Protein AF-A0A7X3A667-F1 (afdb_monomer)

Solvent-accessible surface area (backbone atoms only — not comparable to full-atom values): 5043 Å² total; per-residue (Å²): 137,80,81,80,57,81,89,58,50,42,67,39,61,56,94,85,37,51,32,59,33,65,82,84,81,48,83,60,48,49,62,18,53,24,27,36,80,92,50,42,19,32,30,36,32,71,79,89,85,54,80,44,79,45,75,34,54,70,38,81,39,70,42,94,94,45,63,50,86,95,61,82,85,87,86,86,83,85,133

Sequence (79 aa):
MTFPEDSQYFPVLLNGTPLTDPDRDESPDEVDIVGSTQFPAAYYAYDGTNVYFRLRLNSDPAFKTGFSNFSWGGIVRYE

Secondary structure (DSSP, 8-state):
-PPPPGGG-EE-EETTEE--B-SSSSSSTTT-B-B-SSS-SEEEEE-SS-EEEEE-BSS--EETTEEPTT---------

Radius of gyration: 13.7 Å; Cα contacts (8 Å, |Δi|>4): 126; chains: 1; bounding box: 35×28×36 Å

pLDDT: mean 88.52, std 11.42, range [54.56, 97.75]

Mean predicted aligned error: 5.03 Å

Structure (mmCIF, N/CA/C/O backbone):
data_AF-A0A7X3A667-F1
#
_entry.id   AF-A0A7X3A667-F1
#
loop_
_atom_site.group_PDB
_atom_site.id
_atom_site.type_symbol
_atom_site.label_atom_id
_atom_site.label_alt_id
_atom_site.label_comp_id
_atom_site.label_asym_id
_atom_site.label_entity_id
_atom_site.label_seq_id
_atom_site.pdbx_PDB_ins_code
_atom_site.Cartn_x
_atom_site.Cartn_y
_atom_site.Cartn_z
_atom_site.occupancy
_atom_site.B_iso_or_equiv
_atom_site.auth_seq_id
_atom_site.auth_comp_id
_atom_site.auth_asym_id
_atom_site.auth_atom_id
_atom_site.pdbx_PDB_model_num
ATOM 1 N N . MET A 1 1 ? -20.374 -8.514 -4.921 1.00 61.75 1 MET A N 1
ATOM 2 C CA . MET A 1 1 ? -19.648 -7.690 -3.936 1.00 61.75 1 MET A CA 1
ATOM 3 C C . MET A 1 1 ? -18.935 -6.596 -4.695 1.00 61.75 1 MET A C 1
ATOM 5 O O . MET A 1 1 ? -18.397 -6.891 -5.756 1.00 61.75 1 MET A O 1
ATOM 9 N N . THR A 1 2 ? -19.005 -5.364 -4.208 1.00 85.56 2 THR A N 1
ATOM 10 C CA . THR A 1 2 ? -18.348 -4.207 -4.829 1.00 85.56 2 THR A CA 1
ATOM 11 C C . THR A 1 2 ? -17.013 -4.006 -4.124 1.00 85.56 2 THR A C 1
ATOM 13 O O . THR A 1 2 ? -16.974 -4.078 -2.899 1.00 85.56 2 THR A O 1
ATOM 16 N N . PHE A 1 3 ? -15.928 -3.812 -4.877 1.00 88.75 3 PHE A N 1
ATOM 17 C CA . PHE A 1 3 ? -14.646 -3.423 -4.284 1.00 88.75 3 PHE A CA 1
ATOM 18 C C . PHE A 1 3 ? -14.805 -2.105 -3.501 1.00 88.75 3 PHE A C 1
ATOM 20 O O . PHE A 1 3 ? -15.632 -1.285 -3.903 1.00 88.75 3 PHE A O 1
ATOM 27 N N . PRO A 1 4 ? -14.049 -1.889 -2.409 1.00 93.75 4 PRO A N 1
ATOM 28 C CA . PRO A 1 4 ? -14.141 -0.649 -1.649 1.00 93.75 4 PRO A CA 1
ATOM 29 C C . PRO A 1 4 ? -13.759 0.571 -2.493 1.00 93.75 4 PRO A C 1
ATOM 31 O O . PRO A 1 4 ? -12.810 0.523 -3.278 1.00 93.75 4 PRO A O 1
ATOM 34 N N . GLU A 1 5 ? -14.473 1.671 -2.283 1.00 94.44 5 GLU A N 1
ATOM 35 C CA . GLU A 1 5 ? -14.120 2.985 -2.819 1.00 94.44 5 GLU A CA 1
ATOM 36 C C . GLU A 1 5 ? -12.840 3.513 -2.156 1.00 94.44 5 GLU A C 1
ATOM 38 O O . GLU A 1 5 ? -12.510 3.149 -1.024 1.00 94.44 5 GLU A O 1
ATOM 43 N N . ASP A 1 6 ? -12.148 4.446 -2.813 1.00 92.50 6 ASP A N 1
ATOM 44 C CA . ASP A 1 6 ? -10.902 5.034 -2.298 1.00 92.50 6 ASP A CA 1
ATOM 45 C C . ASP A 1 6 ? -11.051 5.637 -0.889 1.00 92.50 6 ASP A C 1
ATOM 47 O O . ASP A 1 6 ? -10.130 5.557 -0.078 1.00 92.50 6 ASP A O 1
ATOM 51 N N . SER A 1 7 ? -12.222 6.191 -0.562 1.00 95.12 7 SER A N 1
ATOM 52 C CA . SER A 1 7 ? -12.519 6.785 0.749 1.00 95.12 7 SER A CA 1
ATOM 53 C C . SER A 1 7 ? -12.690 5.769 1.883 1.00 95.12 7 SER A C 1
ATOM 55 O O . SER A 1 7 ? -12.731 6.161 3.049 1.00 95.12 7 SER A O 1
ATOM 57 N N . GLN A 1 8 ? -12.804 4.478 1.565 1.00 95.56 8 GLN A N 1
ATOM 58 C CA . GLN A 1 8 ? -12.963 3.398 2.544 1.00 95.56 8 GLN A CA 1
ATOM 59 C C . GLN A 1 8 ? -11.624 2.789 2.974 1.00 95.56 8 GLN A C 1
ATOM 61 O O . GLN A 1 8 ? -11.596 1.934 3.861 1.00 95.56 8 GLN A O 1
ATOM 66 N N . TYR A 1 9 ? -10.523 3.212 2.351 1.00 96.62 9 TYR A N 1
ATOM 67 C CA . TYR A 1 9 ? -9.182 2.766 2.695 1.00 96.62 9 TYR A CA 1
ATOM 68 C C . TYR A 1 9 ? -8.581 3.623 3.807 1.00 96.62 9 TYR A C 1
ATOM 70 O O . TYR A 1 9 ? -8.494 4.847 3.710 1.00 96.62 9 TYR A O 1
ATOM 78 N N . PHE A 1 10 ? -8.094 2.952 4.845 1.00 97.25 10 PHE A N 1
ATOM 79 C CA . PHE A 1 10 ? -7.342 3.557 5.937 1.00 97.25 10 PHE A CA 1
ATOM 80 C C . PHE A 1 10 ? -5.858 3.230 5.785 1.00 97.25 10 PHE A C 1
ATOM 82 O O . PHE A 1 10 ? -5.521 2.104 5.409 1.00 97.25 10 PHE A O 1
ATOM 89 N N . PRO A 1 11 ? -4.948 4.173 6.077 1.00 97.62 11 PRO A N 1
ATOM 90 C CA . PRO A 1 11 ? -3.524 3.889 6.024 1.00 97.62 11 PRO A CA 1
ATOM 91 C C . PRO A 1 11 ? -3.141 2.871 7.100 1.00 97.62 11 PRO A C 1
ATOM 93 O O . PRO A 1 11 ? -3.627 2.926 8.234 1.00 97.62 11 PRO A O 1
ATOM 96 N N . VAL A 1 12 ? -2.234 1.960 6.758 1.00 96.94 12 VAL A N 1
ATOM 97 C CA . VAL A 1 12 ? -1.563 1.125 7.758 1.00 96.94 12 VAL A CA 1
ATOM 98 C C . VAL A 1 12 ? -0.654 2.030 8.580 1.00 96.94 12 VAL A C 1
ATOM 100 O O . VAL A 1 12 ? 0.097 2.833 8.025 1.00 96.94 12 VAL A O 1
ATOM 103 N N . LEU A 1 13 ? -0.737 1.915 9.904 1.00 97.06 13 LEU A N 1
ATOM 104 C CA . LEU A 1 13 ? 0.056 2.721 10.824 1.00 97.06 13 LEU A CA 1
ATOM 105 C C . LEU A 1 13 ? 1.113 1.858 11.513 1.00 97.06 13 LEU A C 1
ATOM 107 O O . LEU A 1 13 ? 0.798 0.797 12.050 1.00 97.06 13 LEU A O 1
ATOM 111 N N . LEU A 1 14 ? 2.341 2.361 11.573 1.00 93.56 14 LEU A N 1
ATOM 112 C CA . LEU A 1 14 ? 3.408 1.866 12.433 1.00 93.56 14 LEU A CA 1
ATOM 113 C C . LEU A 1 14 ? 3.590 2.865 13.582 1.00 93.56 14 LEU A C 1
ATOM 115 O O . LEU A 1 14 ? 3.935 4.024 13.359 1.00 93.56 14 LEU A O 1
ATOM 119 N N . ASN A 1 15 ? 3.317 2.438 14.819 1.00 94.88 15 ASN A N 1
ATOM 120 C CA . ASN A 1 15 ? 3.386 3.295 16.013 1.00 94.88 15 ASN A CA 1
ATOM 121 C C . ASN A 1 15 ? 2.584 4.611 15.881 1.00 94.88 15 ASN A C 1
ATOM 123 O O . ASN A 1 15 ? 3.029 5.673 16.310 1.00 94.88 15 ASN A O 1
ATOM 127 N N . GLY A 1 16 ? 1.407 4.550 15.249 1.00 96.06 16 GLY A N 1
ATOM 128 C CA . GLY A 1 16 ? 0.528 5.710 15.040 1.00 96.06 16 GLY A CA 1
ATOM 129 C C . GLY A 1 16 ? 0.926 6.634 13.881 1.00 96.06 16 GLY A C 1
ATOM 130 O O . GLY A 1 16 ? 0.208 7.590 13.607 1.00 96.06 16 GLY A O 1
ATOM 131 N N . THR A 1 17 ? 2.023 6.345 13.178 1.00 96.38 17 THR A N 1
ATOM 132 C CA . THR A 1 17 ? 2.462 7.089 11.987 1.00 96.38 17 THR A CA 1
ATOM 133 C C . THR A 1 17 ? 2.175 6.257 10.739 1.00 96.38 17 THR A C 1
ATOM 135 O O . THR A 1 17 ? 2.338 5.039 10.800 1.00 96.38 17 THR A O 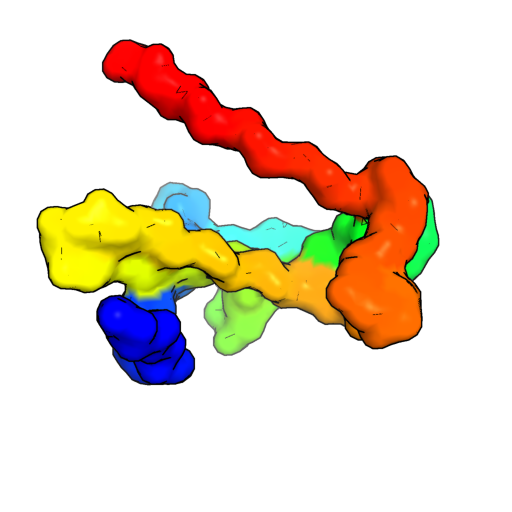1
ATOM 138 N N . PRO A 1 18 ? 1.738 6.847 9.612 1.00 97.62 18 PRO A N 1
ATOM 139 C CA . PRO A 1 18 ? 1.522 6.074 8.396 1.00 97.62 18 PRO A CA 1
ATOM 140 C C . PRO A 1 18 ? 2.780 5.332 7.946 1.00 97.62 18 PRO A C 1
ATOM 142 O O . PRO A 1 18 ? 3.875 5.886 8.015 1.00 97.62 18 PRO A O 1
ATOM 145 N N . LEU A 1 19 ? 2.611 4.088 7.495 1.00 97.44 19 LEU A N 1
ATOM 146 C CA . LEU A 1 19 ? 3.700 3.274 6.970 1.00 97.44 19 LEU A CA 1
ATOM 147 C C . LEU A 1 19 ? 4.285 3.940 5.719 1.00 97.44 19 LEU A C 1
ATOM 149 O O . LEU A 1 19 ? 3.550 4.322 4.804 1.00 97.44 19 LEU A O 1
ATOM 153 N N . THR A 1 20 ? 5.604 4.065 5.692 1.00 97.69 20 THR A N 1
ATOM 154 C CA . THR A 1 20 ? 6.376 4.651 4.596 1.00 97.69 20 THR A CA 1
ATOM 155 C C . THR A 1 20 ? 7.427 3.665 4.135 1.00 97.69 20 THR A C 1
ATOM 157 O O . THR A 1 20 ? 7.883 2.863 4.948 1.00 97.69 20 THR A O 1
ATOM 160 N N . ASP A 1 21 ? 7.846 3.798 2.886 1.00 96.88 21 ASP A N 1
ATOM 161 C CA . ASP A 1 21 ? 8.933 3.017 2.306 1.00 96.88 21 ASP A CA 1
ATOM 162 C C . ASP A 1 21 ? 9.709 3.924 1.334 1.00 96.88 21 ASP A C 1
ATOM 164 O O . ASP A 1 21 ? 9.062 4.759 0.676 1.00 96.88 21 ASP A O 1
ATOM 168 N N . PRO A 1 22 ? 11.056 3.889 1.320 1.00 96.62 22 PRO A N 1
ATOM 169 C CA . PRO A 1 22 ? 11.868 4.715 0.426 1.00 96.62 22 PRO A CA 1
ATOM 170 C C . PRO A 1 22 ? 11.552 4.501 -1.063 1.00 96.62 22 PRO A C 1
ATOM 172 O O . PRO A 1 22 ? 10.900 3.550 -1.447 1.00 96.62 22 PRO A O 1
ATOM 175 N N . ASP A 1 23 ? 11.983 5.437 -1.911 1.00 95.88 23 ASP A N 1
ATOM 176 C CA . ASP A 1 23 ? 11.905 5.297 -3.374 1.00 95.88 23 ASP A CA 1
ATOM 177 C C . ASP A 1 23 ? 13.240 4.746 -3.898 1.00 95.88 23 ASP A C 1
ATOM 179 O O . ASP A 1 23 ? 14.294 5.302 -3.558 1.00 95.88 23 ASP A O 1
ATOM 183 N N . ARG A 1 24 ? 13.194 3.731 -4.774 1.00 95.00 24 ARG A N 1
ATOM 184 C CA . ARG A 1 24 ? 14.347 3.081 -5.427 1.00 95.00 24 ARG A CA 1
ATOM 185 C C . ARG A 1 24 ? 15.303 2.355 -4.484 1.00 95.00 24 ARG A C 1
ATOM 187 O O . ARG A 1 24 ? 16.515 2.351 -4.739 1.00 95.00 24 ARG A O 1
ATOM 194 N N . ASP A 1 25 ? 14.803 1.768 -3.407 1.00 95.44 25 ASP A N 1
ATOM 195 C CA . ASP A 1 25 ? 15.593 0.824 -2.618 1.00 95.44 25 ASP A CA 1
ATOM 196 C C . ASP A 1 25 ? 15.390 -0.631 -3.043 1.00 95.44 25 ASP A C 1
ATOM 198 O O . ASP A 1 25 ? 16.242 -1.441 -2.680 1.00 95.44 25 ASP A O 1
ATOM 202 N N . GLU A 1 26 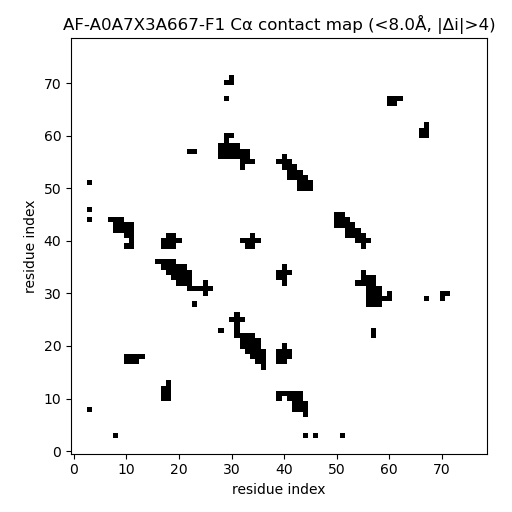? 14.407 -0.935 -3.908 1.00 93.50 26 GLU A N 1
ATOM 203 C CA . GLU A 1 26 ? 14.320 -2.229 -4.594 1.00 93.50 26 GLU A CA 1
ATOM 204 C C . GLU A 1 26 ? 14.244 -2.196 -6.128 1.00 93.50 26 GLU A C 1
ATOM 206 O O . GLU A 1 26 ? 14.007 -1.174 -6.771 1.00 93.50 26 GLU A O 1
ATOM 211 N N . SER A 1 27 ? 14.530 -3.354 -6.741 1.00 89.62 27 SER A N 1
ATOM 212 C CA . SER A 1 27 ? 14.564 -3.542 -8.195 1.00 89.62 27 SER A CA 1
ATOM 213 C C . SER A 1 27 ? 13.972 -4.896 -8.612 1.00 89.62 27 SER A C 1
ATOM 215 O O . SER A 1 27 ? 14.331 -5.921 -8.024 1.00 89.62 27 SER A O 1
ATOM 217 N N . PRO A 1 28 ? 13.139 -4.953 -9.671 1.00 89.19 28 PRO A N 1
ATOM 218 C CA . PRO A 1 28 ? 12.718 -3.846 -10.549 1.00 89.19 28 PRO A CA 1
ATOM 219 C C . PRO A 1 28 ? 11.680 -2.890 -9.917 1.00 89.19 28 PRO A C 1
ATOM 221 O O . PRO A 1 28 ? 11.000 -3.259 -8.972 1.00 89.19 28 PRO A O 1
ATOM 224 N N . ASP A 1 29 ? 11.488 -1.691 -10.485 1.00 90.31 29 ASP A N 1
ATOM 225 C CA . ASP A 1 29 ? 10.572 -0.645 -9.961 1.00 90.31 29 ASP A CA 1
ATOM 226 C C . ASP A 1 29 ? 9.105 -1.117 -9.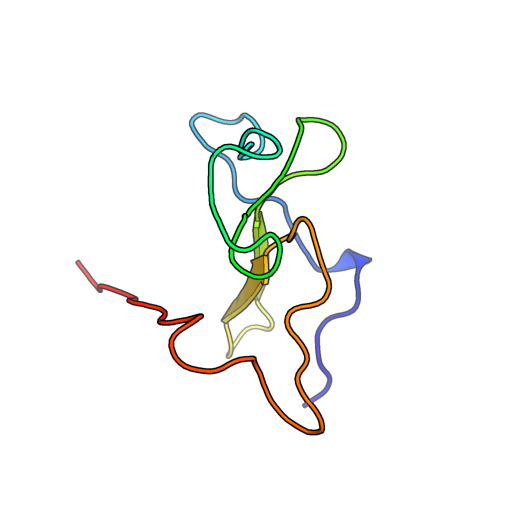774 1.00 90.31 29 ASP A C 1
ATOM 228 O O . ASP A 1 29 ? 8.312 -0.527 -9.049 1.00 90.31 29 ASP A O 1
ATOM 232 N N . GLU A 1 30 ? 8.711 -2.194 -10.449 1.00 89.19 30 GLU A N 1
ATOM 233 C CA . GLU A 1 30 ? 7.392 -2.837 -10.351 1.00 89.19 30 GLU A CA 1
ATOM 234 C C . GLU A 1 30 ? 7.197 -3.711 -9.095 1.00 89.19 30 GLU A C 1
ATOM 236 O O . GLU A 1 30 ? 6.070 -4.133 -8.821 1.00 89.19 30 GLU A O 1
ATOM 241 N N . VAL A 1 31 ? 8.267 -3.981 -8.335 1.00 90.06 31 VAL A N 1
ATOM 242 C CA . VAL A 1 31 ? 8.212 -4.605 -6.995 1.00 90.06 31 VAL A CA 1
ATOM 243 C C . VAL A 1 31 ? 8.557 -3.638 -5.863 1.00 90.06 31 VAL A C 1
ATOM 245 O O . VAL A 1 31 ? 8.392 -3.987 -4.697 1.00 90.06 31 VAL A O 1
ATOM 248 N N . ASP A 1 32 ? 9.004 -2.433 -6.206 1.00 93.06 32 ASP A N 1
ATOM 249 C CA . ASP A 1 32 ? 9.429 -1.394 -5.272 1.00 93.06 32 ASP A CA 1
ATOM 250 C C . ASP A 1 32 ? 8.197 -0.745 -4.6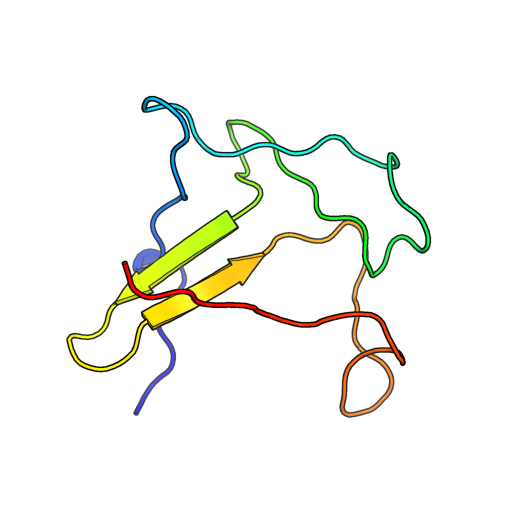20 1.00 93.06 32 ASP A C 1
ATOM 252 O O . ASP A 1 32 ? 7.442 -0.009 -5.270 1.00 93.06 32 ASP A O 1
ATOM 256 N N . ILE A 1 33 ? 7.933 -1.081 -3.354 1.00 95.12 33 ILE A N 1
ATOM 257 C CA . ILE A 1 33 ? 6.883 -0.442 -2.556 1.00 95.12 33 ILE A CA 1
ATOM 258 C C . ILE A 1 33 ? 7.396 0.938 -2.166 1.00 95.12 33 ILE A C 1
ATOM 260 O O . ILE A 1 33 ? 8.525 1.091 -1.742 1.00 95.12 33 ILE A O 1
ATOM 264 N N . VAL A 1 34 ? 6.553 1.960 -2.292 1.00 97.19 34 VAL A N 1
ATOM 265 C CA . VAL A 1 34 ? 6.960 3.337 -1.992 1.00 97.19 34 VAL A CA 1
ATOM 266 C C . VAL A 1 34 ? 5.889 4.044 -1.187 1.00 97.19 34 VAL A C 1
ATOM 268 O O . VAL A 1 34 ? 4.688 3.839 -1.386 1.00 97.19 34 VAL A O 1
ATOM 271 N N . GLY A 1 35 ? 6.287 4.950 -0.299 1.00 96.81 35 GLY A N 1
ATOM 272 C CA . GLY A 1 35 ? 5.316 5.780 0.402 1.00 96.81 35 GLY A CA 1
ATOM 273 C C . GLY A 1 35 ? 5.918 6.840 1.306 1.00 96.81 35 GLY A C 1
ATOM 274 O O . GLY A 1 35 ? 7.034 6.736 1.796 1.00 96.81 35 GLY A O 1
ATOM 275 N N . SER A 1 36 ? 5.125 7.869 1.574 1.00 96.56 36 SER A N 1
ATOM 276 C CA . SER A 1 36 ? 5.451 8.960 2.491 1.00 96.56 36 SER A CA 1
ATOM 277 C C . SER A 1 36 ? 4.323 9.178 3.495 1.00 96.56 36 SER A C 1
ATOM 279 O O . SER A 1 36 ? 3.253 8.584 3.397 1.00 96.56 36 SER A O 1
ATOM 281 N N . THR A 1 37 ? 4.520 10.076 4.457 1.00 95.19 37 THR A N 1
ATOM 282 C CA . THR A 1 37 ? 3.472 10.411 5.433 1.00 95.19 37 THR A CA 1
ATOM 283 C C . THR A 1 37 ? 2.228 11.030 4.785 1.00 95.19 37 THR A C 1
ATOM 285 O O . THR A 1 37 ? 1.128 10.853 5.304 1.00 95.19 37 THR A O 1
ATOM 288 N N . GLN A 1 38 ? 2.377 11.720 3.646 1.00 95.75 38 GLN A N 1
ATOM 289 C CA . GLN A 1 38 ? 1.259 12.263 2.866 1.00 95.75 38 GLN A CA 1
ATOM 290 C C . GLN A 1 38 ? 0.630 11.212 1.941 1.00 95.75 38 GLN A C 1
ATOM 292 O O . GLN A 1 38 ? -0.583 11.226 1.734 1.00 95.75 38 GLN A O 1
ATOM 297 N N . PHE A 1 39 ? 1.443 10.294 1.410 1.00 95.69 39 PHE A N 1
ATOM 298 C CA . PHE A 1 39 ? 1.003 9.195 0.550 1.00 95.69 39 PHE A CA 1
ATOM 299 C C . PHE A 1 39 ? 1.516 7.851 1.084 1.00 95.69 39 PHE A C 1
ATOM 301 O O . PHE A 1 39 ? 2.516 7.348 0.572 1.00 95.69 39 PHE A O 1
ATOM 308 N N . PRO A 1 40 ? 0.850 7.273 2.099 1.00 97.75 40 PRO A N 1
ATOM 309 C CA . PRO A 1 40 ? 1.294 6.038 2.749 1.00 97.75 40 PRO A CA 1
ATOM 310 C C . PRO A 1 40 ? 1.546 4.877 1.784 1.00 97.75 40 PRO A C 1
ATOM 312 O O . PRO A 1 40 ? 0.891 4.783 0.738 1.00 97.75 40 PRO A O 1
ATOM 315 N N . ALA A 1 41 ? 2.477 4.001 2.168 1.00 97.56 41 ALA A N 1
ATOM 316 C CA . ALA A 1 41 ? 2.915 2.842 1.390 1.00 97.56 41 ALA A CA 1
ATOM 317 C C . ALA A 1 41 ? 1.854 1.734 1.332 1.00 97.56 41 ALA A C 1
ATOM 319 O O . ALA A 1 41 ? 1.716 1.042 0.324 1.00 97.56 41 ALA A O 1
ATOM 320 N N . ALA A 1 42 ? 1.063 1.590 2.399 1.00 96.88 42 ALA A N 1
ATOM 321 C CA . ALA A 1 42 ? 0.033 0.569 2.502 1.00 96.88 42 ALA A CA 1
ATOM 322 C C . ALA A 1 42 ? -1.262 1.107 3.118 1.00 96.88 42 ALA A C 1
ATOM 324 O O . ALA A 1 42 ? -1.251 1.933 4.035 1.00 96.88 42 ALA A O 1
ATOM 325 N N . TYR A 1 43 ? -2.381 0.570 2.642 1.00 97.12 43 TYR A N 1
ATOM 326 C CA . TYR A 1 43 ? -3.722 0.817 3.156 1.00 97.12 43 TYR A CA 1
ATOM 327 C C . TYR A 1 43 ? -4.465 -0.499 3.315 1.00 97.12 43 TYR A C 1
ATOM 329 O O . TYR A 1 43 ? -4.173 -1.486 2.632 1.00 97.12 43 TYR A O 1
ATOM 337 N N . TYR A 1 44 ? -5.486 -0.479 4.159 1.00 96.00 44 TYR A N 1
ATOM 338 C CA . TYR A 1 44 ? -6.443 -1.562 4.270 1.00 96.00 44 TYR A CA 1
ATOM 339 C C . TYR A 1 44 ? -7.878 -1.036 4.272 1.00 96.00 44 TYR A C 1
ATOM 341 O O . TYR A 1 44 ? -8.143 0.100 4.662 1.00 96.00 44 TYR A O 1
ATOM 349 N N . ALA A 1 45 ? -8.804 -1.883 3.844 1.00 97.12 45 ALA A N 1
ATOM 350 C CA . ALA A 1 45 ? -10.237 -1.680 3.997 1.00 97.12 45 ALA A CA 1
ATO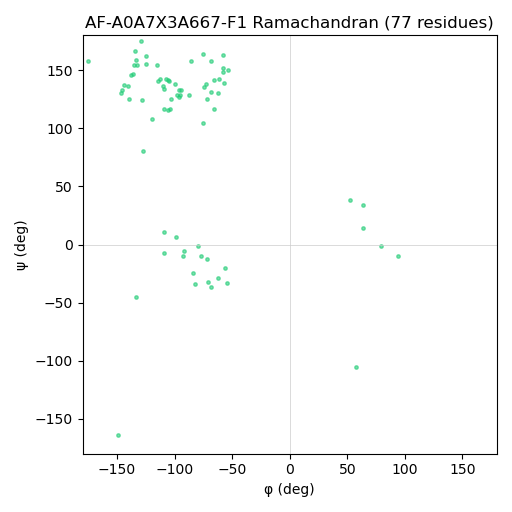M 351 C C . ALA A 1 45 ? -10.877 -2.986 4.476 1.00 97.12 45 ALA A C 1
ATOM 353 O O . ALA A 1 45 ? -10.347 -4.074 4.245 1.00 97.12 45 ALA A O 1
ATOM 354 N N . TYR A 1 46 ? -12.018 -2.884 5.147 1.00 94.19 46 TYR A N 1
ATOM 355 C CA . TYR A 1 46 ? -12.766 -4.034 5.642 1.00 94.19 46 TYR A CA 1
ATOM 356 C C . TYR A 1 46 ? -14.257 -3.796 5.431 1.00 94.19 46 TYR A C 1
ATOM 358 O O . TYR A 1 46 ? -14.790 -2.781 5.876 1.00 94.19 46 TYR A O 1
ATOM 366 N N . ASP A 1 47 ? -14.927 -4.723 4.748 1.00 92.06 47 ASP A N 1
ATOM 367 C CA . ASP A 1 47 ? -16.358 -4.612 4.420 1.00 92.06 47 ASP A CA 1
ATOM 368 C C . ASP A 1 47 ? -17.271 -5.400 5.382 1.00 92.06 47 ASP A C 1
ATOM 370 O O . ASP A 1 47 ? -18.474 -5.507 5.149 1.00 92.06 47 ASP A O 1
ATOM 374 N N . GLY A 1 48 ? -16.716 -5.965 6.460 1.00 91.19 48 GLY A N 1
ATOM 375 C CA . GLY A 1 48 ? -17.434 -6.865 7.368 1.00 91.19 48 GLY A CA 1
ATOM 376 C C . GLY A 1 48 ? -17.267 -8.353 7.042 1.00 91.19 48 GLY A C 1
ATOM 377 O O . GLY A 1 48 ? -17.682 -9.190 7.838 1.00 91.19 48 GLY A O 1
ATOM 378 N N . THR A 1 49 ? -16.676 -8.694 5.893 1.00 92.62 49 THR A N 1
ATOM 379 C CA . THR A 1 49 ? -16.412 -10.079 5.462 1.00 92.62 49 THR A CA 1
ATOM 380 C C . THR A 1 49 ? -14.992 -10.254 4.923 1.00 92.62 49 THR A C 1
ATOM 382 O O . THR A 1 49 ? -14.307 -11.204 5.290 1.00 92.62 49 THR A O 1
ATOM 385 N N . ASN A 1 50 ? -14.529 -9.336 4.077 1.00 91.25 50 ASN A N 1
ATOM 386 C CA . ASN A 1 50 ? -13.243 -9.386 3.396 1.00 91.25 50 ASN A CA 1
ATOM 387 C C . ASN A 1 50 ? -12.344 -8.251 3.876 1.00 91.25 50 ASN A C 1
ATOM 389 O O . ASN A 1 50 ? -12.790 -7.112 4.045 1.00 91.25 50 ASN A O 1
ATOM 393 N N . VAL A 1 51 ? -11.059 -8.562 4.031 1.00 91.75 51 VAL A N 1
ATOM 394 C CA . VAL A 1 51 ? -10.005 -7.566 4.223 1.00 91.75 51 VAL A CA 1
ATOM 395 C C . VAL A 1 51 ? -9.347 -7.310 2.875 1.00 91.75 51 VAL A C 1
ATOM 397 O O . VAL A 1 51 ? -8.929 -8.243 2.190 1.00 91.75 51 VAL A O 1
ATOM 400 N N . TYR A 1 52 ? -9.254 -6.042 2.503 1.00 93.38 52 TYR A N 1
ATOM 401 C CA . TYR A 1 52 ? -8.619 -5.591 1.275 1.00 93.38 52 TYR A CA 1
ATOM 402 C C . TYR A 1 52 ? -7.329 -4.876 1.632 1.00 93.38 52 TYR A C 1
ATOM 404 O O . TYR A 1 52 ? -7.325 -4.038 2.529 1.00 93.38 52 TYR A O 1
ATOM 412 N N . PHE A 1 53 ? -6.265 -5.157 0.891 1.00 92.69 53 PHE A N 1
ATOM 413 C CA . PHE A 1 53 ? -4.990 -4.462 1.013 1.00 92.69 53 PHE A CA 1
ATOM 414 C C . PHE A 1 53 ? -4.731 -3.662 -0.259 1.00 92.69 53 PHE A C 1
ATOM 416 O O . PHE A 1 53 ? -5.055 -4.113 -1.360 1.00 92.69 53 PHE A O 1
ATOM 423 N N . ARG A 1 54 ? -4.145 -2.476 -0.110 1.00 93.44 54 ARG A N 1
ATOM 424 C CA . ARG A 1 54 ? -3.629 -1.674 -1.221 1.00 93.44 54 ARG A CA 1
ATOM 425 C C . ARG A 1 54 ? -2.194 -1.290 -0.898 1.00 93.44 54 ARG A C 1
ATOM 427 O O . ARG A 1 54 ? -1.951 -0.683 0.140 1.00 93.44 54 ARG A O 1
ATOM 434 N N . LEU A 1 55 ? -1.279 -1.633 -1.793 1.00 93.62 55 LEU A N 1
ATOM 435 C CA . LEU A 1 55 ? 0.123 -1.238 -1.735 1.00 93.62 55 LEU A CA 1
ATOM 436 C C . LEU A 1 55 ? 0.379 -0.190 -2.814 1.00 93.62 55 LEU A C 1
ATOM 438 O O . LEU A 1 55 ? -0.207 -0.259 -3.898 1.00 93.62 55 LEU A O 1
ATOM 442 N N . ARG A 1 56 ? 1.214 0.796 -2.504 1.00 94.81 56 ARG A N 1
ATOM 443 C CA . ARG A 1 56 ? 1.687 1.786 -3.469 1.00 94.81 56 ARG A CA 1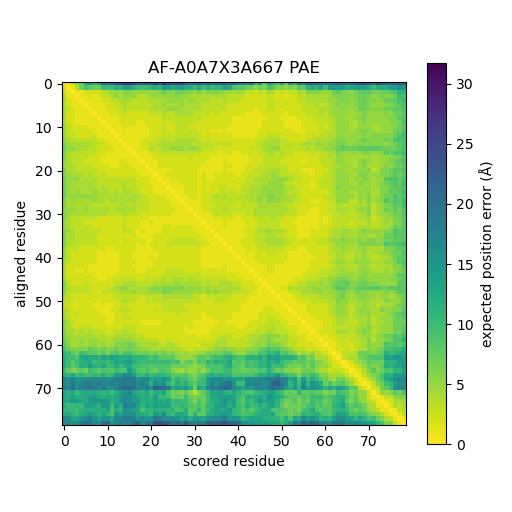
ATOM 444 C C . ARG A 1 56 ? 3.037 1.330 -4.002 1.00 94.81 56 ARG A C 1
ATOM 446 O O . ARG A 1 56 ? 3.926 1.033 -3.217 1.00 94.81 56 ARG A O 1
ATOM 453 N N . LEU A 1 57 ? 3.157 1.296 -5.323 1.00 93.94 57 LEU A N 1
ATOM 454 C CA . LEU A 1 57 ? 4.346 0.835 -6.031 1.00 93.94 57 LEU A CA 1
ATOM 455 C C . LEU A 1 57 ? 4.975 1.980 -6.814 1.00 93.94 57 LEU A C 1
ATOM 457 O O . LEU A 1 57 ? 4.273 2.928 -7.185 1.00 93.94 57 LEU A O 1
ATOM 461 N N . ASN A 1 58 ? 6.276 1.877 -7.062 1.00 94.06 58 ASN A N 1
ATOM 462 C CA . ASN A 1 58 ? 7.027 2.857 -7.838 1.00 94.06 58 ASN A CA 1
ATOM 463 C C . ASN A 1 58 ? 6.616 2.850 -9.321 1.00 94.06 58 ASN A C 1
ATOM 465 O O . ASN A 1 58 ? 6.495 3.904 -9.947 1.00 94.06 58 ASN A O 1
ATOM 469 N N . SER A 1 59 ? 6.308 1.671 -9.869 1.00 91.81 59 SER A N 1
ATOM 470 C CA . SER A 1 59 ? 5.826 1.502 -11.244 1.00 91.81 59 SER A CA 1
ATOM 471 C C . SER A 1 59 ? 4.619 0.562 -11.343 1.00 91.81 59 SER A C 1
ATOM 473 O O . SER A 1 59 ? 4.279 -0.148 -10.397 1.00 91.81 59 SER A O 1
ATOM 475 N N . ASP A 1 60 ? 3.953 0.572 -12.501 1.00 89.50 60 ASP A N 1
ATOM 476 C CA . ASP A 1 60 ? 2.833 -0.321 -12.809 1.00 89.50 60 ASP A CA 1
ATOM 477 C C . ASP A 1 60 ? 3.319 -1.781 -12.867 1.00 89.50 60 ASP A C 1
ATOM 479 O O . ASP A 1 60 ? 4.126 -2.115 -13.737 1.00 89.50 60 ASP A O 1
ATOM 483 N N . PRO A 1 61 ? 2.837 -2.670 -11.979 1.00 88.38 61 PRO A N 1
ATOM 484 C CA . PRO A 1 61 ? 3.237 -4.072 -11.972 1.00 88.38 61 PRO A CA 1
ATOM 485 C C . PRO A 1 61 ? 2.505 -4.914 -13.027 1.00 88.38 61 PRO A C 1
ATOM 487 O O . PRO A 1 61 ? 2.706 -6.133 -13.090 1.00 88.38 61 PRO A O 1
ATOM 490 N N . ALA A 1 62 ? 1.593 -4.321 -13.807 1.00 86.62 62 ALA A N 1
ATOM 491 C CA . ALA A 1 62 ? 0.790 -5.040 -14.779 1.00 86.62 62 ALA A CA 1
ATOM 492 C C . ALA A 1 62 ? 1.620 -5.489 -15.991 1.00 86.62 62 ALA A C 1
ATOM 494 O O . ALA A 1 62 ? 2.200 -4.703 -16.737 1.00 86.62 62 ALA A O 1
ATOM 495 N N . PHE A 1 63 ? 1.570 -6.789 -16.268 1.00 82.38 63 PHE A N 1
ATOM 496 C CA . PHE A 1 63 ? 2.043 -7.389 -17.503 1.00 82.38 63 PHE A CA 1
ATOM 497 C C . PHE A 1 63 ? 0.887 -8.096 -18.218 1.00 82.38 63 PHE A C 1
ATOM 499 O O . PHE A 1 63 ? 0.418 -9.165 -17.817 1.00 82.38 63 PHE A O 1
ATOM 506 N N . LYS A 1 64 ? 0.436 -7.509 -19.332 1.00 83.94 64 LYS A N 1
ATOM 507 C CA . LYS A 1 64 ? -0.732 -7.967 -20.106 1.00 83.94 64 LYS A CA 1
ATOM 508 C C . LYS A 1 64 ? -2.002 -8.020 -19.245 1.00 83.94 64 LYS A C 1
ATOM 510 O O . LYS A 1 64 ? -2.598 -6.987 -18.983 1.00 83.94 64 LYS A O 1
ATOM 515 N N . THR A 1 65 ? -2.443 -9.215 -18.854 1.00 84.00 65 THR A N 1
ATOM 516 C CA . THR A 1 65 ? -3.674 -9.450 -18.083 1.00 84.00 65 THR A CA 1
ATOM 517 C C . THR A 1 65 ? -3.391 -9.876 -16.640 1.00 84.00 65 THR A C 1
ATOM 519 O O . THR A 1 65 ? -4.300 -10.354 -15.968 1.00 84.00 65 THR A O 1
ATOM 522 N N . GLY A 1 66 ? -2.140 -9.784 -16.179 1.00 78.44 66 GLY A N 1
ATOM 523 C CA . GLY A 1 66 ? -1.729 -10.184 -14.833 1.00 78.44 66 GLY A CA 1
ATOM 524 C C . GLY A 1 66 ? -0.565 -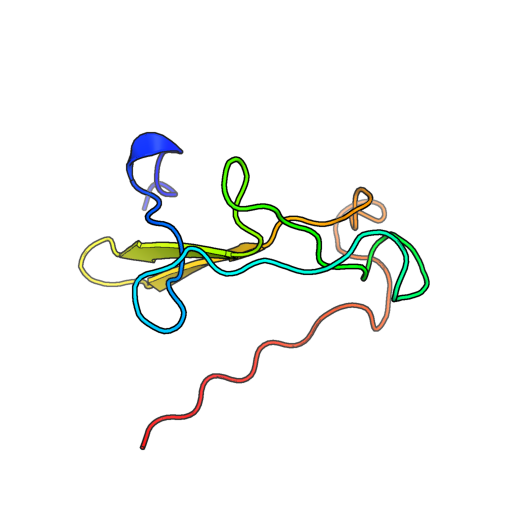9.342 -14.321 1.00 78.44 66 GLY A C 1
ATOM 525 O O . GLY A 1 66 ? -0.283 -8.287 -14.876 1.00 78.44 66 GLY A O 1
ATOM 526 N N . PHE A 1 67 ? 0.106 -9.813 -13.272 1.00 78.81 67 PHE A N 1
ATOM 527 C CA . PHE A 1 67 ? 1.335 -9.199 -12.769 1.00 78.81 67 PHE A CA 1
ATOM 528 C C . PHE A 1 67 ? 2.563 -9.720 -13.516 1.00 78.81 67 PHE A C 1
ATOM 530 O O . PHE A 1 67 ? 2.534 -10.818 -14.089 1.00 78.81 67 PHE A O 1
ATOM 537 N N . SER A 1 68 ? 3.652 -8.955 -13.484 1.00 76.75 68 SER A N 1
ATOM 538 C CA . SER A 1 68 ? 4.961 -9.468 -13.879 1.00 76.75 68 SER A CA 1
ATOM 539 C C . SER A 1 68 ? 5.372 -10.689 -13.033 1.00 76.75 68 SER A C 1
ATOM 541 O O . SER A 1 68 ? 4.884 -10.920 -11.923 1.00 76.75 68 SER A O 1
ATOM 543 N N . ASN A 1 69 ? 6.184 -11.569 -13.625 1.00 67.19 69 ASN A N 1
ATOM 544 C CA . ASN A 1 69 ? 6.457 -12.903 -13.085 1.00 67.19 69 ASN A CA 1
ATOM 545 C C . ASN A 1 69 ? 7.365 -12.835 -11.841 1.00 67.19 69 ASN A C 1
ATOM 547 O O . ASN A 1 69 ? 8.355 -12.116 -11.861 1.00 67.19 69 ASN A O 1
ATOM 551 N N . PHE A 1 70 ? 7.065 -13.638 -10.810 1.00 60.38 70 PHE A N 1
ATOM 552 C CA . PHE A 1 70 ? 7.768 -13.703 -9.510 1.00 60.38 70 PHE A CA 1
ATOM 553 C C . PHE A 1 70 ? 7.731 -12.440 -8.631 1.00 60.38 70 PHE A C 1
ATOM 555 O O . PHE A 1 70 ? 8.453 -12.369 -7.642 1.00 60.38 70 PHE A O 1
ATOM 562 N N . SER A 1 71 ? 6.852 -11.487 -8.925 1.00 60.84 71 SER A N 1
ATOM 563 C CA . SER A 1 71 ? 6.884 -10.168 -8.284 1.00 60.84 71 SER A CA 1
ATOM 564 C C . SER A 1 71 ? 6.174 -10.089 -6.926 1.00 60.84 71 SER A C 1
ATOM 566 O O . SER A 1 71 ? 6.509 -9.231 -6.119 1.00 60.84 71 SER A O 1
ATOM 568 N N . TRP A 1 72 ? 5.202 -10.972 -6.637 1.00 70.88 72 TRP A N 1
ATOM 569 C CA . TRP A 1 72 ? 4.309 -10.785 -5.484 1.00 70.88 72 TRP A CA 1
ATOM 570 C C . TRP A 1 72 ? 3.871 -12.086 -4.801 1.00 70.88 72 TRP A C 1
ATOM 572 O O . TRP A 1 72 ? 3.397 -13.023 -5.443 1.00 70.88 72 TRP A O 1
ATOM 582 N N . GLY A 1 73 ? 3.953 -12.104 -3.469 1.00 66.88 73 GLY A N 1
ATOM 583 C CA . GLY A 1 73 ? 3.368 -13.123 -2.599 1.00 66.88 73 GLY A CA 1
ATOM 584 C C . GLY A 1 73 ? 2.923 -12.496 -1.278 1.00 66.88 73 GLY A C 1
ATOM 585 O O . GLY A 1 73 ? 3.679 -11.759 -0.657 1.00 66.88 73 GLY A O 1
ATOM 586 N N . GLY A 1 74 ? 1.688 -12.764 -0.851 1.00 65.31 74 GLY A N 1
ATOM 587 C CA . GLY A 1 74 ? 1.160 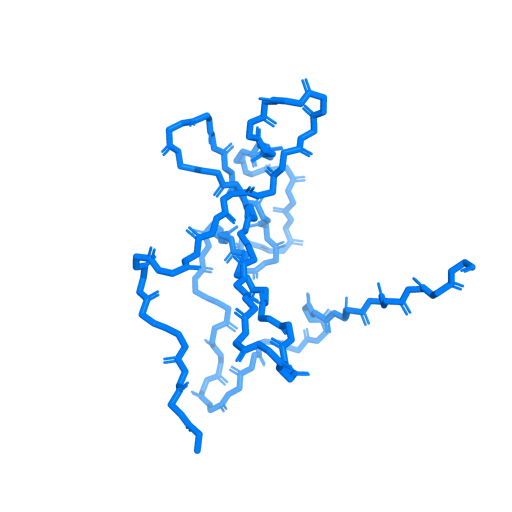-12.288 0.429 1.00 65.31 74 GLY A CA 1
ATOM 588 C C . GLY A 1 74 ? 1.154 -13.410 1.460 1.00 65.31 74 GLY A C 1
ATOM 589 O O . GLY A 1 74 ? 0.571 -14.464 1.213 1.00 65.31 74 GLY A O 1
ATOM 590 N N . ILE A 1 75 ? 1.774 -13.191 2.621 1.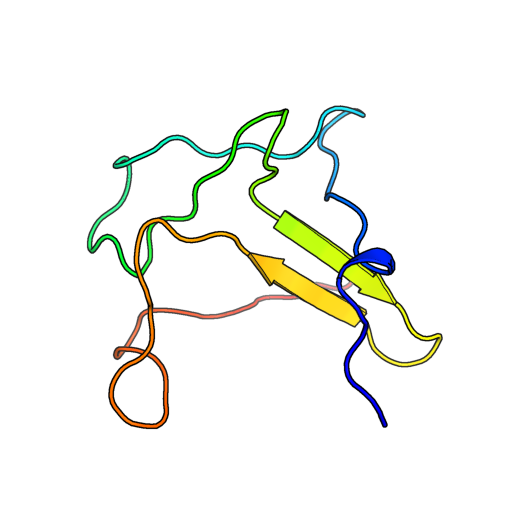00 71.19 75 ILE A N 1
ATOM 591 C CA . ILE A 1 75 ? 1.678 -14.109 3.761 1.00 71.19 75 ILE A CA 1
ATOM 592 C C . ILE A 1 75 ? 0.838 -13.432 4.837 1.00 71.19 75 ILE A C 1
ATOM 594 O O . ILE A 1 75 ? 1.240 -12.421 5.403 1.00 71.19 75 ILE A O 1
ATOM 598 N N . VAL A 1 76 ? -0.312 -14.025 5.146 1.00 66.94 76 VAL A N 1
ATOM 599 C CA . VAL A 1 76 ? -1.098 -13.677 6.331 1.00 66.94 76 VAL A CA 1
ATOM 600 C C . VAL A 1 76 ? -0.876 -14.784 7.349 1.00 66.94 76 VAL A C 1
ATOM 602 O O . VAL A 1 76 ? -1.196 -15.945 7.088 1.00 66.94 76 VAL A O 1
ATOM 605 N N . ARG A 1 77 ? -0.286 -14.441 8.495 1.00 65.44 77 ARG A N 1
ATOM 606 C CA . ARG A 1 77 ? -0.205 -15.345 9.645 1.00 65.44 77 ARG A CA 1
ATOM 607 C C . ARG A 1 77 ? -1.291 -14.986 10.645 1.00 65.44 77 ARG A C 1
ATOM 609 O O . ARG A 1 77 ? -1.523 -13.813 10.912 1.00 65.44 77 ARG A O 1
ATOM 616 N N . TYR A 1 78 ? -1.922 -16.019 11.183 1.00 57.75 78 TYR A N 1
ATOM 617 C CA . TYR A 1 78 ? -2.762 -15.924 12.367 1.00 57.75 78 TYR A CA 1
ATOM 618 C C . TYR A 1 78 ? -1.891 -16.319 13.563 1.00 57.75 78 TYR A C 1
ATOM 620 O O . TYR A 1 78 ? -1.235 -17.363 13.503 1.00 57.75 78 TYR A O 1
ATOM 628 N N . GLU A 1 79 ? -1.841 -15.466 14.584 1.00 54.56 79 GLU A N 1
ATOM 629 C CA . GLU A 1 79 ? -1.275 -15.788 15.903 1.00 54.56 79 GLU A CA 1
ATOM 630 C C . GLU A 1 79 ? -2.371 -16.292 16.846 1.00 54.56 79 GLU A C 1
ATOM 632 O O . GLU A 1 79 ? -3.511 -15.776 16.754 1.00 54.56 79 GLU A O 1
#

Foldseek 3Di:
DDDDDPVQKDADDDVNAGAAAPQPPDPDQLLAQGADSVGGQKIWGDPPPDIDIDGHTSDNQDDPPRGDPPRDDDDDDDD